Protein AF-A0A8G2F0R5-F1 (afdb_monomer)

Sequence (72 aa):
MGEIHPIGKARKLKCPICGKPSEATVRPFCSPRCKQVDLGRWLGETYRIPSEDVPDETEIDALVARLERGEE

Mean predicted aligned error: 9.82 Å

Foldseek 3Di:
DDDDDPPDDDDQAAAPQPRHGPDPVGPPHNDPVSVVVVVVCVVVVVDDDDDPDDDDPVRVVVVVVCVVVVPD

Organism: NCBI:txid1123362

pLDDT: mean 87.27, std 14.24, range [44.12, 98.62]

Secondary structure (DSSP, 8-state):
--------S---PBPTTT-SBPPGGGTT-SSHHHHHHHHHHHHTT------S----HHHHHHHHHHHHHT--

Structure (mmCIF, N/CA/C/O backbone):
data_AF-A0A8G2F0R5-F1
#
_entry.id   AF-A0A8G2F0R5-F1
#
loop_
_atom_site.group_PDB
_atom_site.id
_atom_sit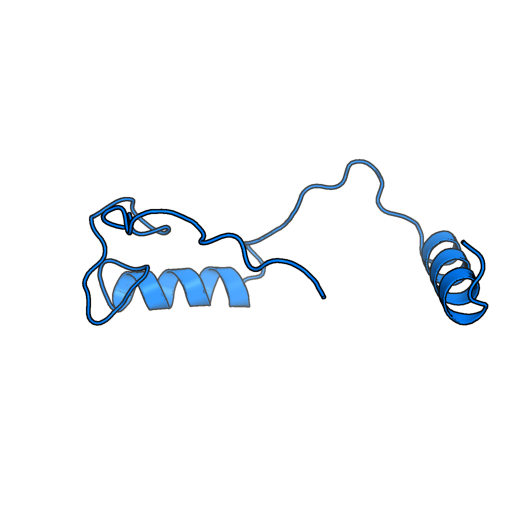e.type_symbol
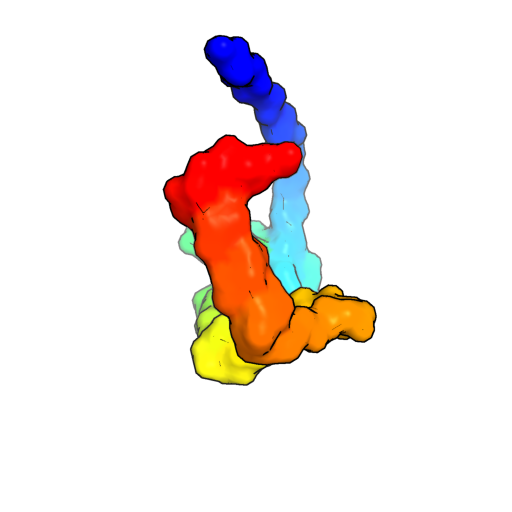_atom_site.label_atom_id
_atom_site.label_alt_id
_atom_site.label_comp_id
_atom_site.label_asym_id
_atom_site.label_entity_id
_atom_site.label_seq_id
_atom_site.pdbx_PDB_ins_code
_atom_site.Cartn_x
_atom_site.Cartn_y
_atom_site.Cartn_z
_atom_site.occupancy
_atom_site.B_iso_or_equiv
_atom_site.auth_seq_id
_atom_site.auth_comp_id
_atom_site.auth_asym_id
_atom_site.auth_atom_id
_atom_site.pdbx_PDB_model_num
ATOM 1 N N . MET A 1 1 ? 2.520 28.585 -14.499 1.00 44.12 1 MET A N 1
ATOM 2 C CA . MET A 1 1 ? 2.000 28.665 -13.116 1.00 44.12 1 MET A CA 1
ATOM 3 C C . MET A 1 1 ? 0.689 27.900 -13.100 1.00 44.12 1 MET A C 1
ATOM 5 O O . MET A 1 1 ? -0.313 28.438 -13.542 1.00 44.12 1 MET A O 1
ATOM 9 N N . GLY A 1 2 ? 0.738 26.605 -12.776 1.00 47.50 2 GLY A N 1
ATOM 10 C CA . GLY A 1 2 ? -0.429 25.723 -12.855 1.00 47.50 2 GLY A CA 1
ATOM 11 C C . GLY A 1 2 ? -1.400 26.000 -11.713 1.00 47.50 2 GLY A C 1
ATOM 12 O O . GLY A 1 2 ? -1.002 26.010 -10.550 1.00 47.50 2 GLY A O 1
ATOM 13 N N . GLU A 1 3 ? -2.653 26.257 -12.059 1.00 58.16 3 GLU A N 1
ATOM 14 C CA . GLU A 1 3 ? -3.728 26.558 -11.122 1.00 58.16 3 GLU A CA 1
ATOM 15 C C . GLU A 1 3 ? -4.082 25.301 -10.311 1.00 58.16 3 GLU A C 1
ATOM 17 O O . GLU A 1 3 ? -4.513 24.281 -10.850 1.00 58.16 3 GLU A O 1
ATOM 22 N N . ILE A 1 4 ? -3.852 25.357 -8.999 1.00 63.06 4 ILE A N 1
ATOM 23 C CA . ILE A 1 4 ? -4.186 24.295 -8.044 1.00 63.06 4 ILE A CA 1
ATOM 24 C C . ILE A 1 4 ? -5.709 24.185 -7.912 1.00 63.06 4 ILE A C 1
ATOM 26 O O . ILE A 1 4 ? -6.337 24.903 -7.135 1.00 63.06 4 ILE A O 1
ATOM 30 N N . HIS A 1 5 ? -6.307 23.268 -8.672 1.00 59.72 5 HIS A N 1
ATOM 31 C CA . HIS A 1 5 ? -7.726 22.945 -8.555 1.00 59.72 5 HIS A CA 1
ATOM 32 C C . HIS A 1 5 ? -7.988 22.214 -7.222 1.00 59.72 5 HIS A C 1
ATOM 34 O O . HIS A 1 5 ? -7.397 21.156 -6.982 1.00 59.72 5 HIS A O 1
ATOM 40 N N . PRO A 1 6 ? -8.861 22.730 -6.336 1.00 63.72 6 PRO A N 1
ATOM 41 C CA . PRO A 1 6 ? -9.149 22.072 -5.069 1.00 63.72 6 PRO A CA 1
ATOM 42 C C . PRO A 1 6 ? -9.882 20.754 -5.337 1.00 63.72 6 PRO A C 1
ATOM 44 O O . PRO A 1 6 ? -11.010 20.742 -5.832 1.00 63.72 6 PRO A O 1
ATOM 47 N N . ILE A 1 7 ? -9.242 19.633 -4.994 1.00 65.12 7 ILE A N 1
ATOM 48 C CA . ILE A 1 7 ? -9.796 18.278 -5.130 1.00 65.12 7 ILE A CA 1
ATOM 49 C C . ILE A 1 7 ? -10.893 18.058 -4.068 1.00 65.12 7 ILE A C 1
ATOM 51 O O . ILE A 1 7 ? -10.709 17.329 -3.103 1.00 65.12 7 ILE A O 1
ATOM 55 N N . GLY A 1 8 ? -12.049 18.701 -4.254 1.00 54.59 8 GLY A N 1
ATOM 56 C CA . GLY A 1 8 ? -13.344 18.326 -3.681 1.00 54.59 8 GLY A CA 1
ATOM 57 C C . GLY A 1 8 ? -13.540 18.448 -2.158 1.00 54.59 8 GLY A C 1
ATOM 58 O 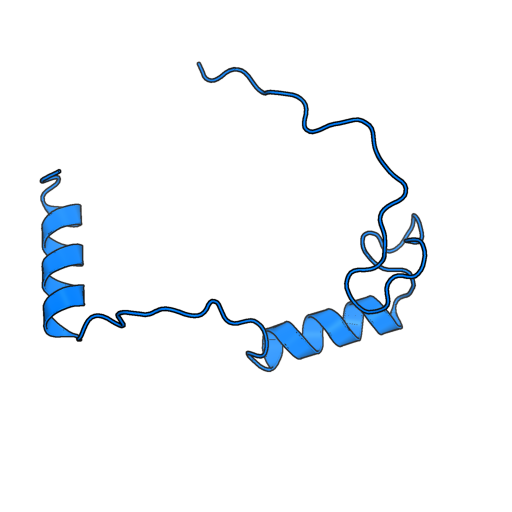O . GLY A 1 8 ? -12.641 18.345 -1.331 1.00 54.59 8 GLY A O 1
ATOM 59 N N . LYS A 1 9 ? -14.805 18.619 -1.761 1.00 55.91 9 LYS A N 1
ATOM 60 C CA . LYS A 1 9 ? -15.263 18.585 -0.361 1.00 55.91 9 LYS A CA 1
ATOM 61 C C . LYS A 1 9 ? -14.948 17.210 0.257 1.00 55.91 9 LYS A C 1
ATOM 63 O O . LYS A 1 9 ? -15.286 16.193 -0.349 1.00 55.91 9 LYS A O 1
ATOM 68 N N . ALA A 1 10 ? -14.36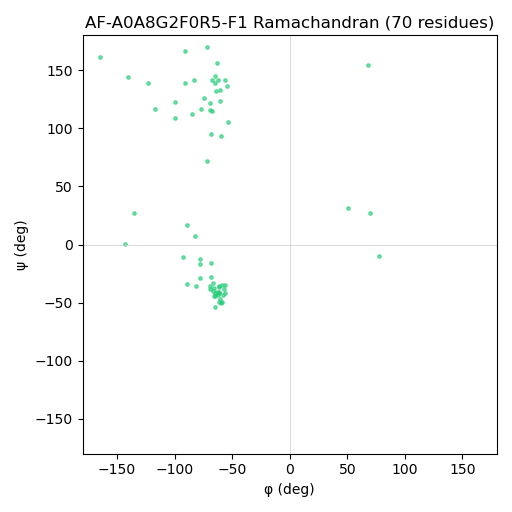8 17.167 1.462 1.00 59.19 10 ALA A N 1
ATOM 69 C CA . ALA A 1 10 ? -14.006 15.924 2.154 1.00 59.19 10 ALA A CA 1
ATOM 70 C C . ALA A 1 10 ? -15.236 15.026 2.395 1.00 59.19 10 ALA A C 1
ATOM 72 O O . ALA A 1 10 ? -15.957 15.165 3.386 1.00 59.19 10 ALA A O 1
ATOM 73 N N . ARG A 1 11 ? -15.504 14.092 1.475 1.00 65.88 11 ARG A N 1
ATOM 74 C CA . ARG A 1 11 ? -16.477 13.019 1.705 1.00 65.88 11 ARG A CA 1
ATOM 75 C C . ARG A 1 11 ? -15.950 12.137 2.835 1.00 65.88 11 ARG A C 1
ATOM 77 O O . ARG A 1 11 ? -14.741 11.942 2.933 1.00 65.88 11 ARG A O 1
ATOM 84 N N . LYS A 1 12 ? -16.837 11.595 3.687 1.00 69.81 12 LYS A N 1
ATOM 85 C CA . LYS A 1 12 ? -16.447 10.556 4.659 1.00 69.81 12 LYS A CA 1
ATOM 86 C C . LYS A 1 12 ? -15.759 9.432 3.880 1.00 69.81 12 LYS A C 1
ATOM 88 O O . LYS A 1 12 ? -16.423 8.705 3.142 1.00 69.81 12 LYS A O 1
ATOM 93 N N . LEU A 1 13 ? -14.433 9.358 3.993 1.00 85.50 13 LEU A N 1
ATOM 94 C CA . LEU A 1 13 ? -13.618 8.414 3.243 1.00 85.50 13 LEU A CA 1
ATOM 95 C C . LEU A 1 13 ? -14.003 7.000 3.679 1.00 85.50 13 LEU A C 1
ATOM 97 O O . LEU A 1 13 ? -14.147 6.715 4.869 1.00 85.50 13 LEU A O 1
ATOM 101 N N . LYS A 1 14 ? -14.230 6.123 2.704 1.00 95.38 14 LYS A N 1
ATOM 102 C CA . LYS A 1 14 ? -14.407 4.696 2.963 1.00 95.38 14 LYS A CA 1
ATOM 103 C C . LYS A 1 14 ? -13.028 4.054 3.068 1.00 95.38 14 LYS A C 1
ATOM 105 O O . LYS A 1 14 ? -12.131 4.398 2.306 1.00 95.38 14 LYS A O 1
ATOM 110 N N . CYS A 1 15 ? -12.881 3.105 3.984 1.00 96.81 15 CYS A N 1
ATOM 111 C CA . CYS A 1 15 ? -11.679 2.297 4.121 1.00 96.81 15 CYS A CA 1
ATOM 112 C C . CYS A 1 15 ? -11.437 1.514 2.819 1.00 96.81 15 CYS A C 1
ATOM 114 O O . CYS A 1 15 ? -12.316 0.737 2.437 1.00 96.81 15 CYS A O 1
ATOM 116 N N . PRO A 1 16 ? -10.269 1.639 2.164 1.00 96.19 16 PRO A N 1
ATOM 117 C CA . PRO A 1 16 ? -9.994 0.942 0.902 1.00 96.19 16 PRO A CA 1
ATOM 118 C C . PRO A 1 16 ? -9.874 -0.581 1.072 1.00 96.19 16 PRO A C 1
ATOM 120 O O . PRO A 1 16 ? -9.977 -1.328 0.107 1.00 96.19 16 PRO A O 1
ATOM 123 N N . ILE A 1 17 ? -9.698 -1.057 2.308 1.00 97.88 17 ILE A N 1
ATOM 124 C CA . ILE A 1 17 ? -9.527 -2.482 2.613 1.00 97.88 17 ILE A CA 1
ATOM 125 C C . ILE A 1 17 ? -10.854 -3.201 2.858 1.00 97.88 17 ILE A C 1
ATOM 127 O O . ILE A 1 17 ? -10.975 -4.377 2.529 1.00 97.88 17 ILE A O 1
ATOM 131 N N . CYS A 1 18 ? -11.849 -2.527 3.444 1.00 97.38 18 CYS A N 1
ATOM 132 C CA . CYS A 1 18 ? -13.097 -3.180 3.866 1.00 97.38 18 CYS A CA 1
ATOM 133 C C . CYS A 1 18 ? -14.373 -2.342 3.687 1.00 97.38 18 CYS A C 1
ATOM 135 O O . CYS A 1 18 ? -15.451 -2.784 4.075 1.00 97.38 18 CYS A O 1
ATOM 137 N N . GLY A 1 19 ? -14.281 -1.117 3.164 1.00 95.75 19 GLY A N 1
ATOM 138 C CA . GLY A 1 19 ? -15.425 -0.251 2.858 1.00 95.75 19 GLY A CA 1
ATOM 139 C C . GLY A 1 19 ? -16.082 0.465 4.047 1.00 95.75 19 GLY A C 1
ATOM 140 O O . GLY A 1 19 ? -16.900 1.360 3.826 1.00 95.75 19 GLY A O 1
ATOM 141 N N . LYS A 1 20 ? -15.726 0.128 5.295 1.00 96.38 20 LYS A N 1
ATOM 142 C CA . LYS A 1 20 ? -16.226 0.811 6.507 1.00 96.38 20 LYS A CA 1
ATOM 143 C C . LYS A 1 20 ? -15.797 2.288 6.549 1.00 96.38 20 LYS A C 1
ATOM 145 O O . LYS A 1 20 ? -14.781 2.624 5.940 1.00 96.38 20 LYS A O 1
ATOM 150 N N . PRO A 1 21 ? -16.509 3.174 7.271 1.00 95.94 21 PRO A N 1
ATOM 151 C CA . PRO A 1 21 ? -16.082 4.564 7.440 1.00 95.94 21 PRO A CA 1
ATOM 152 C C . PRO A 1 21 ? -14.657 4.662 8.001 1.00 95.94 21 PRO A C 1
ATOM 154 O O . PRO A 1 21 ? -14.297 3.917 8.911 1.00 95.94 21 PRO A O 1
ATOM 157 N N . SER A 1 22 ? -13.841 5.558 7.446 1.00 95.56 22 SER A N 1
ATOM 158 C CA . SER A 1 22 ? -12.487 5.810 7.942 1.00 95.56 22 SER A CA 1
ATOM 159 C C . SER A 1 22 ? -12.522 6.461 9.322 1.00 95.56 22 SER A C 1
ATOM 161 O O . SER A 1 22 ? -13.307 7.392 9.535 1.00 95.56 22 SER A O 1
ATOM 163 N N . GLU A 1 23 ? -11.597 6.073 10.188 1.00 94.69 23 GLU A N 1
ATOM 164 C CA . GLU A 1 23 ? -11.390 6.703 11.490 1.00 94.69 23 GLU A CA 1
ATOM 165 C C . GLU A 1 23 ? -10.365 7.829 11.381 1.00 94.69 23 GLU A C 1
ATOM 167 O O . GLU A 1 23 ? -9.360 7.697 10.682 1.00 94.69 23 GLU A O 1
ATOM 172 N N . ALA A 1 24 ? -10.604 8.953 12.062 1.00 92.44 24 ALA A N 1
ATOM 173 C CA . ALA A 1 24 ? -9.807 10.173 11.889 1.00 92.44 24 ALA A CA 1
ATOM 174 C C . ALA A 1 24 ? -8.312 9.980 12.198 1.00 92.44 24 ALA A C 1
ATOM 176 O O . ALA A 1 24 ? -7.470 10.565 11.523 1.00 92.44 24 ALA A O 1
ATOM 177 N N . THR A 1 25 ? -7.993 9.131 13.173 1.00 95.12 25 THR A N 1
ATOM 178 C CA . THR A 1 25 ? -6.625 8.854 13.636 1.00 95.12 25 THR A CA 1
ATOM 179 C C . THR A 1 25 ? -5.841 7.918 12.718 1.00 95.12 25 THR A C 1
ATOM 181 O O . THR A 1 25 ? -4.620 7.841 12.823 1.00 95.12 25 THR A O 1
ATOM 184 N N . VAL A 1 26 ? -6.519 7.195 11.822 1.00 94.56 26 VAL A N 1
ATOM 185 C CA . VAL A 1 26 ? -5.911 6.162 10.967 1.00 94.56 26 VAL A CA 1
ATOM 186 C C . VAL A 1 26 ? -6.375 6.257 9.513 1.00 94.56 26 VAL A C 1
ATOM 188 O O . VAL A 1 26 ? -6.374 5.257 8.796 1.00 94.56 26 VAL A O 1
ATOM 191 N N . ARG A 1 27 ? -6.767 7.452 9.051 1.00 93.62 27 ARG A N 1
ATOM 192 C CA . ARG A 1 27 ? -7.176 7.678 7.655 1.00 93.62 27 ARG A CA 1
ATOM 193 C C . ARG A 1 27 ? -6.067 7.246 6.676 1.00 93.62 27 ARG A C 1
ATOM 195 O O . ARG A 1 27 ? -4.895 7.471 6.972 1.00 93.62 27 ARG A O 1
ATOM 202 N N . PRO A 1 28 ? -6.417 6.644 5.523 1.00 94.62 28 PRO A N 1
ATOM 203 C CA . PRO A 1 28 ? -7.774 6.419 5.002 1.00 94.62 28 PRO A CA 1
ATOM 204 C C . PRO A 1 28 ? -8.495 5.174 5.566 1.00 94.62 28 PRO A C 1
ATOM 206 O O . PRO A 1 28 ? -9.576 4.829 5.094 1.00 94.62 28 PRO A O 1
ATOM 209 N N . PHE A 1 29 ? -7.944 4.485 6.566 1.00 97.56 29 PHE A N 1
ATOM 210 C CA . PHE A 1 29 ? -8.455 3.207 7.069 1.00 97.56 29 PHE A CA 1
ATOM 211 C C . PHE A 1 29 ? -9.469 3.360 8.210 1.00 97.56 29 PHE A C 1
ATOM 213 O O . PHE A 1 29 ? -9.611 4.419 8.817 1.00 97.56 29 PHE A O 1
ATOM 220 N N . CYS A 1 30 ? -10.178 2.273 8.528 1.00 97.38 30 CYS A N 1
ATOM 221 C CA . CYS A 1 30 ? -11.082 2.212 9.682 1.00 97.38 30 CYS A CA 1
ATOM 222 C C . CYS A 1 30 ? -10.418 1.668 10.962 1.00 97.38 30 CYS A C 1
ATOM 224 O O . CYS A 1 30 ? -11.040 1.677 12.016 1.00 97.38 30 CYS A O 1
ATOM 226 N N . SER A 1 31 ? -9.204 1.101 10.886 1.00 98.00 31 SER A N 1
ATOM 227 C CA . SER A 1 31 ? -8.498 0.538 12.048 1.00 98.00 31 SER A CA 1
ATOM 228 C C . SER A 1 31 ? -7.006 0.288 11.772 1.00 98.00 31 SER A C 1
ATOM 230 O O . SER A 1 31 ? -6.622 0.135 10.606 1.00 98.00 31 SER A O 1
ATOM 232 N N . PRO A 1 32 ? -6.167 0.138 12.822 1.00 98.31 32 PRO A N 1
ATOM 233 C CA . PRO A 1 32 ? -4.769 -0.281 12.675 1.00 98.31 32 PRO A CA 1
ATOM 234 C C . PRO A 1 32 ? -4.607 -1.616 11.935 1.00 98.31 32 PRO A C 1
ATOM 236 O O . PRO A 1 32 ? -3.676 -1.775 11.151 1.00 98.31 32 PRO A O 1
ATOM 239 N N . ARG A 1 33 ? -5.550 -2.553 12.120 1.00 98.38 33 ARG A N 1
ATOM 240 C CA . ARG A 1 33 ? -5.566 -3.832 11.395 1.00 98.38 33 ARG A CA 1
ATOM 241 C C . ARG A 1 33 ? -5.675 -3.621 9.884 1.00 98.38 33 ARG A C 1
ATOM 243 O O . ARG A 1 33 ? -4.924 -4.236 9.140 1.00 98.38 33 ARG A O 1
ATOM 250 N N . CYS A 1 34 ? -6.584 -2.760 9.419 1.00 98.50 34 CYS A N 1
ATOM 251 C CA . CYS A 1 34 ? -6.730 -2.504 7.981 1.00 98.50 34 CYS A CA 1
ATOM 252 C C . CYS A 1 34 ? -5.487 -1.822 7.392 1.00 98.50 34 CYS A C 1
ATOM 254 O O . CYS A 1 34 ? -5.079 -2.192 6.299 1.00 98.50 34 CYS A O 1
ATOM 256 N N . LYS A 1 35 ? -4.840 -0.911 8.132 1.00 98.31 35 LYS A N 1
ATOM 257 C CA . LYS A 1 35 ? -3.554 -0.320 7.721 1.00 98.31 35 LYS A CA 1
ATOM 258 C C . LYS A 1 35 ? -2.472 -1.389 7.511 1.00 98.31 35 LYS A C 1
ATOM 260 O O . LYS A 1 35 ? -1.739 -1.335 6.533 1.00 98.31 35 LYS A O 1
ATOM 265 N N . GLN A 1 36 ? -2.379 -2.367 8.412 1.00 98.56 36 GLN A N 1
ATOM 266 C CA . GLN A 1 36 ? -1.406 -3.460 8.290 1.00 98.56 36 GLN A CA 1
ATOM 267 C C . GLN A 1 36 ? -1.726 -4.409 7.131 1.00 98.56 36 GLN A C 1
ATOM 269 O O . GLN A 1 36 ? -0.814 -4.853 6.445 1.00 98.56 36 GLN A O 1
ATOM 274 N N . VAL A 1 37 ? -3.007 -4.700 6.883 1.00 98.62 37 VAL A N 1
ATOM 275 C CA . VAL A 1 37 ? -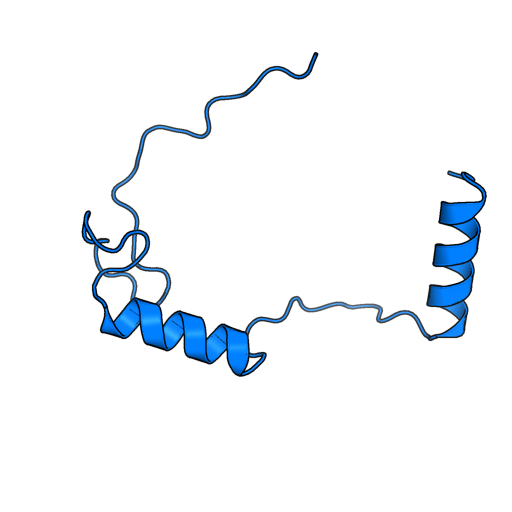3.420 -5.509 5.722 1.00 98.62 37 VAL A CA 1
ATOM 276 C C . VAL A 1 37 ? -3.039 -4.820 4.415 1.00 98.62 37 VAL A C 1
ATOM 278 O O . VAL A 1 37 ? -2.534 -5.485 3.516 1.00 98.62 37 VAL A O 1
ATOM 281 N N . ASP A 1 38 ? -3.257 -3.507 4.313 1.00 98.19 38 ASP A N 1
ATOM 282 C CA . ASP A 1 38 ? -2.832 -2.732 3.145 1.00 98.19 38 ASP A CA 1
ATOM 283 C C . ASP A 1 38 ? -1.320 -2.829 2.935 1.00 98.19 38 ASP A C 1
ATOM 285 O O . ASP A 1 38 ? -0.873 -3.205 1.857 1.00 98.19 38 ASP A O 1
ATOM 289 N N . LEU A 1 39 ? -0.540 -2.599 3.996 1.00 98.19 39 LEU A N 1
ATOM 290 C CA . LEU A 1 39 ? 0.914 -2.746 3.955 1.00 98.19 39 LEU A CA 1
ATOM 291 C C . LEU A 1 39 ? 1.336 -4.154 3.509 1.00 98.19 39 LEU A C 1
ATOM 293 O O . LEU A 1 39 ? 2.238 -4.290 2.692 1.00 98.19 39 LEU A O 1
ATOM 297 N N . GLY A 1 40 ? 0.663 -5.197 3.997 1.00 98.44 40 GLY A N 1
ATOM 298 C CA . GLY A 1 40 ? 0.913 -6.572 3.567 1.00 98.44 40 GLY A CA 1
ATOM 299 C C . GLY A 1 40 ? 0.653 -6.792 2.074 1.00 98.44 40 GLY A C 1
ATOM 300 O O . GLY A 1 40 ? 1.412 -7.507 1.433 1.00 98.44 40 GLY A O 1
ATOM 301 N N . ARG A 1 41 ? -0.367 -6.146 1.494 1.00 98.25 41 ARG A N 1
ATOM 302 C CA . ARG A 1 41 ? -0.637 -6.202 0.045 1.00 98.25 41 ARG A CA 1
ATOM 303 C C . ARG A 1 41 ? 0.423 -5.475 -0.776 1.00 98.25 41 ARG A C 1
ATOM 305 O O . ARG A 1 41 ? 0.744 -5.938 -1.865 1.00 98.25 41 ARG A O 1
ATOM 312 N N . TRP A 1 42 ? 0.963 -4.371 -0.259 1.00 96.31 42 TRP A N 1
ATOM 313 C CA . TRP A 1 42 ? 2.089 -3.667 -0.877 1.00 96.31 42 TRP A CA 1
ATOM 314 C C . TRP A 1 42 ? 3.350 -4.523 -0.884 1.00 96.31 42 TRP A C 1
ATOM 316 O O . TRP A 1 42 ? 3.931 -4.749 -1.938 1.00 96.31 42 TRP A O 1
ATOM 326 N N . LEU A 1 43 ? 3.743 -5.030 0.285 1.00 97.75 43 LEU A N 1
ATOM 327 C CA . LEU A 1 43 ? 4.953 -5.841 0.428 1.00 97.75 43 LEU A CA 1
ATOM 328 C C . LEU A 1 43 ? 4.834 -7.203 -0.263 1.00 97.75 43 LEU A C 1
ATOM 330 O O . LEU A 1 43 ? 5.837 -7.770 -0.670 1.00 97.75 43 LEU A O 1
ATOM 334 N N . GLY A 1 44 ? 3.616 -7.727 -0.383 1.00 97.88 44 GLY A N 1
ATOM 335 C CA . GLY A 1 44 ? 3.323 -8.958 -1.109 1.00 97.88 44 GLY A CA 1
ATOM 336 C C . GLY A 1 44 ? 3.014 -8.749 -2.590 1.00 97.88 44 GLY A C 1
ATOM 337 O O . GLY A 1 44 ? 2.370 -9.621 -3.166 1.00 97.88 44 GLY A O 1
ATOM 338 N N . GLU A 1 45 ? 3.357 -7.589 -3.168 1.00 95.38 45 GLU A N 1
ATOM 339 C CA . GLU A 1 45 ? 3.221 -7.283 -4.605 1.00 95.38 45 GLU A CA 1
ATOM 340 C C . GLU A 1 45 ? 1.821 -7.585 -5.179 1.00 95.38 45 GLU A C 1
ATOM 342 O O . GLU A 1 45 ? 1.634 -7.939 -6.340 1.00 95.38 45 GLU A O 1
ATOM 347 N N . THR A 1 46 ? 0.785 -7.451 -4.347 1.00 97.19 46 THR A N 1
ATOM 348 C CA . THR A 1 46 ? -0.596 -7.770 -4.737 1.00 97.19 46 THR A CA 1
ATOM 349 C C . THR A 1 46 ? -1.205 -6.662 -5.595 1.00 97.19 46 THR A C 1
ATOM 351 O O . THR A 1 46 ? -2.092 -6.912 -6.415 1.00 97.19 46 THR A O 1
ATOM 354 N N . TYR A 1 47 ? -0.760 -5.420 -5.397 1.00 95.06 47 TYR A N 1
ATOM 355 C CA . TYR A 1 47 ? -1.176 -4.293 -6.219 1.00 95.06 47 TYR A CA 1
ATOM 356 C C . TYR A 1 47 ? -0.438 -4.325 -7.554 1.00 95.06 47 TYR A C 1
ATOM 358 O O . TYR A 1 47 ? 0.778 -4.189 -7.604 1.00 95.06 47 TYR A O 1
ATOM 366 N N . ARG A 1 48 ? -1.199 -4.481 -8.638 1.00 91.62 48 ARG A N 1
ATOM 367 C CA . ARG A 1 48 ? -0.690 -4.535 -10.007 1.00 91.62 48 ARG A CA 1
ATOM 368 C C . ARG A 1 48 ? -1.619 -3.778 -10.942 1.00 91.62 48 ARG A C 1
ATOM 370 O O . ARG A 1 48 ? -2.838 -3.818 -10.765 1.00 91.62 48 ARG A O 1
ATOM 377 N N . ILE A 1 49 ? -1.041 -3.113 -11.932 1.00 89.56 49 ILE A N 1
ATOM 378 C CA . ILE A 1 49 ? -1.783 -2.473 -13.015 1.00 89.56 49 ILE A CA 1
ATOM 379 C C . ILE A 1 49 ? -1.712 -3.430 -14.210 1.00 89.56 49 ILE A C 1
ATOM 381 O O . ILE A 1 49 ? -0.608 -3.825 -14.583 1.00 89.56 49 ILE A O 1
ATOM 385 N N . PRO A 1 50 ? -2.849 -3.882 -14.766 1.00 88.81 50 PRO A N 1
ATOM 386 C CA . PRO A 1 50 ? -2.826 -4.700 -15.972 1.00 88.81 50 PRO A CA 1
ATOM 387 C C . PRO A 1 50 ? -2.273 -3.883 -17.150 1.00 88.81 50 PRO A C 1
ATOM 389 O O . PRO A 1 50 ? -2.632 -2.717 -17.297 1.00 88.81 50 PRO A O 1
ATOM 392 N N . SER A 1 51 ? -1.433 -4.507 -17.978 1.00 85.50 51 SER A N 1
ATOM 393 C CA . SER A 1 51 ? -0.978 -3.963 -19.262 1.00 85.50 51 SER A CA 1
ATOM 394 C C . SER A 1 51 ? -1.333 -4.948 -20.368 1.00 85.50 51 SER A C 1
ATOM 396 O O . SER A 1 51 ? -1.217 -6.157 -20.158 1.00 85.50 51 SER A O 1
ATOM 398 N N . GLU A 1 52 ? -1.792 -4.434 -21.506 1.00 83.75 52 GLU A N 1
ATOM 399 C CA . GLU A 1 52 ? -2.079 -5.238 -22.701 1.00 83.75 52 GLU A CA 1
ATOM 400 C C . GLU A 1 52 ? -0.791 -5.527 -23.484 1.00 83.75 52 GLU A C 1
ATOM 402 O O . GLU A 1 52 ? -0.600 -6.656 -23.926 1.00 83.75 52 GLU A O 1
ATOM 407 N N . ASP A 1 53 ? 0.133 -4.560 -23.515 1.00 83.00 53 ASP A N 1
ATOM 408 C CA . ASP A 1 53 ? 1.456 -4.681 -24.120 1.00 83.00 53 ASP A CA 1
A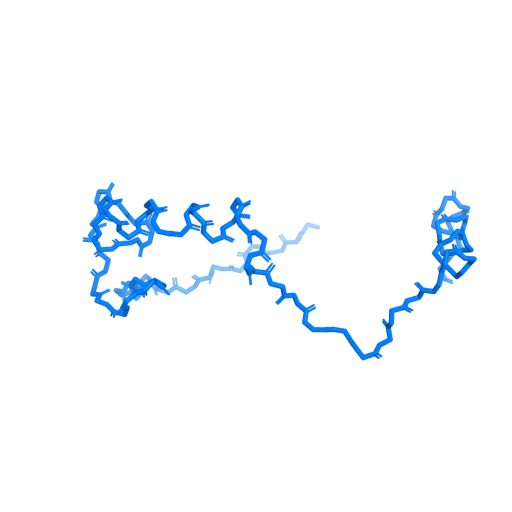TOM 409 C C . ASP A 1 53 ? 2.524 -4.511 -23.035 1.00 83.00 53 ASP A C 1
ATOM 411 O O . ASP A 1 53 ? 2.605 -3.476 -22.364 1.00 83.00 53 ASP A O 1
ATOM 415 N N . VAL A 1 54 ? 3.315 -5.555 -22.801 1.00 81.94 54 VAL A N 1
ATOM 416 C CA . VAL A 1 54 ? 4.517 -5.466 -21.967 1.00 81.94 54 VAL A CA 1
ATOM 417 C C . VAL A 1 54 ? 5.684 -5.350 -22.939 1.00 81.94 54 VAL A C 1
ATOM 419 O O . VAL A 1 54 ? 5.945 -6.337 -23.628 1.00 81.94 54 VAL A O 1
ATOM 422 N N . PRO A 1 55 ? 6.340 -4.179 -23.043 1.00 83.94 55 PRO A N 1
ATOM 423 C CA . PRO A 1 55 ? 7.452 -4.017 -23.961 1.00 83.94 55 PRO A CA 1
ATOM 424 C C . PRO A 1 55 ? 8.584 -4.967 -23.582 1.00 83.94 55 PRO A C 1
ATOM 426 O O . PRO A 1 55 ? 8.833 -5.205 -22.393 1.00 83.94 55 PRO A O 1
ATOM 429 N N . ASP A 1 56 ? 9.247 -5.525 -24.587 1.00 89.38 56 ASP A N 1
ATOM 430 C CA . ASP A 1 56 ? 10.436 -6.336 -24.346 1.00 89.38 56 ASP A CA 1
ATOM 431 C C . ASP A 1 56 ? 11.636 -5.466 -23.926 1.00 89.38 56 ASP A C 1
ATOM 433 O O . ASP A 1 56 ? 11.586 -4.235 -23.954 1.00 89.38 56 ASP A O 1
ATOM 437 N N . GLU A 1 57 ? 12.723 -6.101 -23.479 1.00 87.75 57 GLU A N 1
ATOM 438 C CA . GLU A 1 57 ? 13.905 -5.378 -22.984 1.00 87.75 57 GLU A CA 1
ATOM 439 C C . GLU A 1 57 ? 14.475 -4.414 -24.039 1.00 87.75 57 GLU A C 1
ATOM 441 O O . GLU A 1 57 ? 14.839 -3.284 -23.719 1.00 87.75 57 GLU A O 1
ATOM 446 N N . THR A 1 58 ? 14.468 -4.820 -25.310 1.00 92.25 58 THR A N 1
ATOM 447 C CA . THR A 1 58 ? 14.919 -4.003 -26.443 1.00 92.25 58 THR A CA 1
ATOM 448 C C . THR A 1 58 ? 14.041 -2.775 -26.667 1.00 92.25 58 THR A C 1
ATOM 450 O O . THR A 1 58 ? 14.553 -1.684 -26.936 1.00 92.25 58 THR A O 1
ATOM 453 N N . GLU A 1 59 ? 12.723 -2.924 -26.558 1.00 92.12 59 GLU A N 1
ATOM 454 C CA . GLU A 1 59 ? 11.773 -1.816 -26.652 1.00 92.12 59 GLU A CA 1
ATOM 455 C C . GLU A 1 59 ? 11.919 -0.851 -25.469 1.00 92.12 59 GLU A C 1
ATOM 457 O O . GLU A 1 59 ? 11.890 0.367 -25.664 1.00 92.12 59 GLU A O 1
ATOM 462 N N . ILE A 1 60 ? 12.142 -1.371 -24.257 1.00 92.19 60 ILE A N 1
ATOM 463 C CA . ILE A 1 60 ? 12.409 -0.558 -23.062 1.00 92.19 60 ILE A CA 1
ATOM 464 C C . ILE A 1 60 ? 13.690 0.262 -23.253 1.00 92.19 60 ILE A C 1
ATOM 466 O O . ILE A 1 60 ? 13.661 1.480 -23.063 1.00 92.19 60 ILE A O 1
ATOM 470 N N . ASP A 1 61 ? 14.786 -0.360 -23.684 1.00 92.62 61 ASP A N 1
ATOM 471 C CA . ASP A 1 61 ? 16.066 0.322 -23.902 1.00 92.62 61 ASP A CA 1
ATOM 472 C C . ASP A 1 61 ? 15.958 1.420 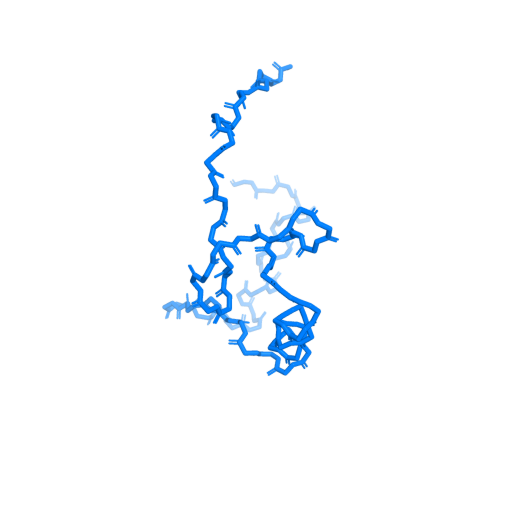-24.970 1.00 92.62 61 ASP A C 1
ATOM 474 O O . ASP A 1 61 ? 16.484 2.525 -24.802 1.00 92.62 61 ASP A O 1
ATOM 478 N N . ALA A 1 62 ? 15.221 1.160 -26.053 1.00 92.94 62 ALA A N 1
ATOM 479 C CA . ALA A 1 62 ? 14.968 2.154 -27.091 1.00 92.94 62 ALA A CA 1
ATOM 480 C C . ALA A 1 62 ? 14.172 3.359 -26.558 1.00 92.94 62 ALA A C 1
ATOM 482 O O . ALA A 1 62 ? 14.488 4.508 -26.892 1.00 92.94 62 ALA A O 1
ATOM 483 N N . LEU A 1 63 ? 13.166 3.116 -25.710 1.00 91.31 63 LEU A N 1
ATOM 484 C CA . LEU A 1 63 ? 12.380 4.166 -25.060 1.00 91.31 63 LEU A CA 1
ATOM 485 C C . LEU A 1 63 ? 13.231 4.998 -24.097 1.00 91.31 63 LEU A C 1
ATOM 487 O O . LEU A 1 63 ? 13.151 6.228 -24.137 1.00 91.31 63 LEU A O 1
ATOM 491 N N . VAL A 1 64 ? 14.064 4.353 -23.275 1.00 93.38 64 VAL A N 1
ATOM 492 C CA . VAL A 1 64 ? 14.990 5.030 -22.352 1.00 93.38 64 VAL A CA 1
ATOM 493 C C . VAL A 1 64 ? 15.946 5.924 -23.132 1.00 93.38 64 VAL A C 1
ATOM 495 O O . VAL A 1 64 ? 16.031 7.120 -22.857 1.00 93.38 64 VAL A O 1
ATOM 498 N N . ALA A 1 65 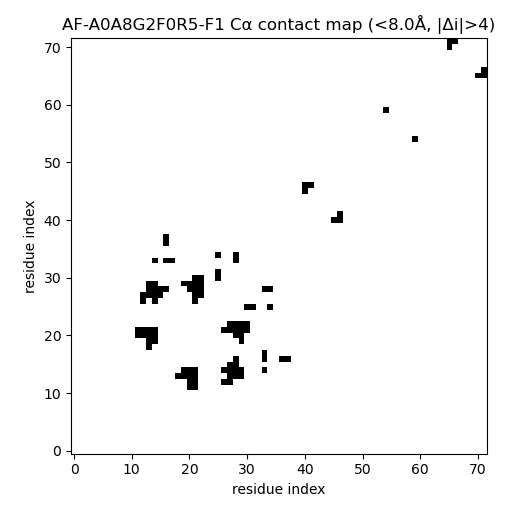? 16.581 5.389 -24.175 1.00 94.06 65 ALA A N 1
ATOM 499 C CA . ALA A 1 65 ? 17.520 6.149 -24.986 1.00 94.06 65 ALA A CA 1
ATOM 500 C C . ALA A 1 65 ? 16.845 7.353 -25.672 1.00 94.06 65 ALA A C 1
ATOM 502 O O . ALA A 1 65 ? 17.459 8.409 -25.815 1.00 94.06 65 ALA A O 1
ATOM 503 N N . ARG A 1 66 ? 15.580 7.220 -26.095 1.00 93.19 66 ARG A N 1
ATOM 504 C CA . ARG A 1 66 ? 14.803 8.325 -26.680 1.00 93.19 66 ARG A CA 1
ATOM 505 C C . ARG A 1 66 ? 14.525 9.435 -25.660 1.00 93.19 66 ARG A C 1
ATOM 507 O O . ARG A 1 66 ? 14.730 10.606 -25.975 1.00 93.19 66 ARG A O 1
ATOM 514 N N . LEU A 1 67 ? 14.126 9.069 -24.438 1.00 93.44 67 LEU A N 1
ATOM 515 C CA . LEU A 1 67 ? 13.902 10.020 -23.342 1.00 93.44 67 LEU A CA 1
ATOM 516 C C . LEU A 1 67 ? 15.187 10.769 -22.970 1.00 93.44 67 LEU A C 1
ATOM 518 O O . LEU A 1 67 ? 15.154 11.982 -22.778 1.00 93.44 67 LEU A O 1
ATOM 522 N N . GLU A 1 68 ? 16.322 10.073 -22.913 1.00 94.25 68 GLU A N 1
ATOM 523 C CA . GLU A 1 68 ? 17.625 10.675 -22.603 1.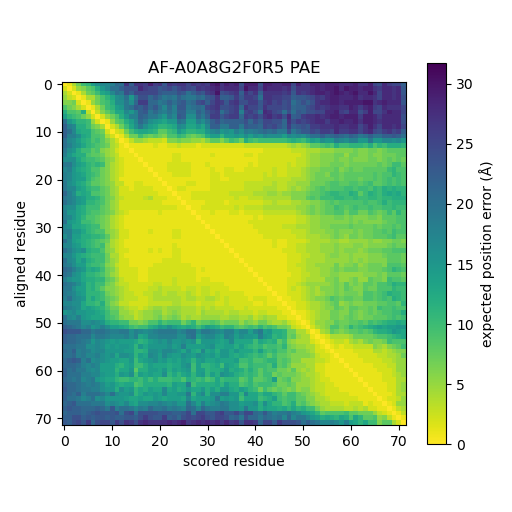00 94.25 68 GLU A CA 1
ATOM 524 C C . GLU A 1 68 ? 18.105 11.648 -23.686 1.00 94.25 68 GLU A C 1
ATOM 526 O O . GLU A 1 68 ? 18.744 12.654 -23.374 1.00 94.25 68 GLU A O 1
ATOM 531 N N . ARG A 1 69 ? 17.772 11.384 -24.957 1.00 93.00 69 ARG A N 1
ATOM 532 C CA . ARG A 1 69 ? 18.073 12.290 -26.077 1.00 93.00 69 ARG A CA 1
ATOM 533 C C . ARG A 1 69 ? 17.119 13.483 -26.175 1.00 93.00 69 ARG A C 1
ATOM 535 O O . ARG A 1 69 ? 17.427 14.424 -26.903 1.00 93.00 69 ARG A O 1
ATOM 542 N N . GLY A 1 70 ? 16.000 13.473 -25.447 1.00 83.75 70 GLY A N 1
ATOM 543 C CA . GLY A 1 70 ? 14.993 14.537 -25.498 1.00 83.75 70 GLY A CA 1
ATOM 544 C C . GLY A 1 70 ? 14.224 14.586 -26.821 1.00 83.75 70 GLY A C 1
ATOM 545 O O . GLY A 1 70 ? 13.783 15.655 -27.237 1.00 83.75 70 GLY A O 1
ATOM 546 N N . GLU A 1 71 ? 14.101 13.447 -27.498 1.00 73.81 71 GLU A N 1
ATOM 547 C CA . GLU A 1 71 ? 13.277 13.291 -28.696 1.00 73.81 71 GLU A CA 1
ATOM 548 C C . GLU A 1 71 ? 11.832 13.000 -28.251 1.00 73.81 71 GLU A C 1
ATOM 550 O O . GLU A 1 71 ? 11.573 11.955 -27.652 1.00 73.81 71 GLU A O 1
ATOM 555 N N . GLU A 1 72 ? 10.907 13.933 -28.501 1.00 64.69 72 GLU A N 1
ATOM 556 C CA . GLU A 1 72 ? 9.458 13.746 -28.294 1.00 64.69 72 GLU A CA 1
ATOM 557 C C . GLU A 1 72 ? 8.810 13.060 -29.507 1.00 64.69 72 GLU A C 1
ATOM 559 O O . GLU A 1 72 ? 8.978 13.575 -30.638 1.00 64.69 72 GLU A O 1
#

Radius of gyration: 19.56 Å; Cα contacts (8 Å, |Δi|>4): 52; chains: 1; bounding box: 34×38×42 Å

Solvent-accessible surface area (backbone atoms only — not comparable to full-atom values): 4702 Å² total; per-residue (Å²): 137,85,81,85,73,80,86,66,82,89,65,89,46,51,10,90,82,76,61,45,68,36,33,88,94,45,62,62,18,56,37,74,67,46,50,51,52,52,51,48,35,59,78,62,64,64,74,77,80,90,70,94,74,79,76,51,73,68,54,48,51,53,52,50,54,34,59,76,70,68,64,130

Nearest PDB structures (foldseek):
  4tma-assembly2_J  TM=8.374E-01  e=5.671E-03  Escherichia coli K-12
  4tma-assembly1_K  TM=7.801E-01  e=3.965E-03  Escherichia coli K-12
  2yqq-assembly1_A  TM=3.132E-01  e=2.008E+00  Homo sapiens
  2e5l-assembly1_N  TM=4.155E-01  e=9.028E+00  Thermus thermophilus
  8hky-assembly1_S14P  TM=3.354E-01  e=5.876E+00  Sulfolobus acidocaldarius DSM 639

InterPro domains:
  IPR005584 DNA gyrase inhibitor YacG [MF_00649] (9-63)
  IPR005584 DNA gyrase inhibitor YacG [PF03884] (14-58)
  IPR005584 DNA gyrase inhibitor YacG [PTHR36150] (12-59)
  IPR013088 Zinc finger, NHR/GATA-type [G3DSA:3.30.50.10] (7-62)